Protein AF-A0A6L6C1N1-F1 (afdb_monomer_lite)

Secondary structure (DSSP, 8-state):
-HHHHHHHHHHHHHHHHHHHHHH-TTSHHHHHHHHHHHHHHHHHHHHHH-HHHHHHHHHHHHHHHHHHHHHHHHHHH--S---HHHHHHHHHHHHHHHHHS-HHHHHHHHHHHHHHHHHHHHHHHHHHHHTT-------HHHHHHHHHHHHHHHTT-

Sequence (157 aa):
MVTLLATILFVIYGLGIATYDFFAQLIRNRVLLKLFATLLFFALLNFLSNPAFRYETPFRVACFIAFAMFHIILGLISGLRIGAGDTKYAMVVSFFLSAILPVQILVPGNLVAIFNSWVIGAIMAWRRWLQLKSQTAIPMAPALFFGALTGVLYSFF

Radius of gyration: 15.65 Å; chains: 1; bounding box: 35×29×49 Å

pLDDT: mean 75.33, std 10.99, range [48.84, 90.44]

Foldseek 3Di:
DLLVVLVVLLVVLLVVLLVCLVPPVPPQPVSLVVNLVVLVVSLVVCCVPPPVSVVCVVVLVVQLVVQLVVLVVCCVPVVQPQDPSLSSLSSSLLSNLSSRADSVLSVVLNVQLVVQLVVVQVVQVVVVVVVVDPPSYRSSSNSSSVSSVVSVVVRVD

Structure (mmCIF, N/CA/C/O backbone):
data_AF-A0A6L6C1N1-F1
#
_entry.id   AF-A0A6L6C1N1-F1
#
loop_
_atom_site.group_PDB
_atom_site.id
_atom_site.type_symbol
_atom_site.label_atom_id
_atom_site.label_alt_id
_atom_site.label_comp_id
_atom_site.label_asym_id
_atom_site.label_entity_id
_atom_site.label_seq_id
_atom_site.pdbx_PDB_ins_code
_atom_site.Cartn_x
_atom_site.Cartn_y
_atom_site.Cartn_z
_atom_site.occupancy
_atom_site.B_iso_or_equiv
_atom_site.auth_seq_id
_atom_site.auth_comp_id
_atom_site.auth_asym_id
_atom_site.auth_atom_id
_atom_site.pdbx_PDB_model_num
ATOM 1 N N . MET A 1 1 ? 0.821 9.776 -16.498 1.00 62.00 1 MET A N 1
ATOM 2 C CA . MET A 1 1 ? -0.655 9.618 -16.459 1.00 62.00 1 MET A CA 1
ATOM 3 C C . MET A 1 1 ? -1.108 8.395 -15.665 1.00 62.00 1 MET A C 1
ATOM 5 O O . MET A 1 1 ? -1.909 8.575 -14.761 1.00 62.00 1 MET A O 1
ATOM 9 N N . VAL A 1 2 ? -0.603 7.186 -15.951 1.00 71.19 2 VAL A N 1
ATOM 10 C CA . VAL A 1 2 ? -1.043 5.934 -15.291 1.00 71.19 2 VAL A CA 1
ATOM 11 C C . VAL A 1 2 ? -0.891 5.981 -13.763 1.00 71.19 2 VAL A C 1
ATOM 13 O O . VAL A 1 2 ? -1.818 5.643 -13.036 1.00 71.19 2 VAL A O 1
ATOM 16 N N . THR A 1 3 ? 0.239 6.499 -13.279 1.00 69.06 3 THR A N 1
ATOM 17 C CA . THR A 1 3 ? 0.541 6.667 -11.850 1.00 69.06 3 THR A CA 1
ATOM 18 C C . THR A 1 3 ? -0.459 7.584 -11.142 1.00 69.06 3 THR A C 1
ATOM 20 O O . THR A 1 3 ? -0.988 7.236 -10.094 1.00 69.06 3 THR A O 1
ATOM 23 N N . LEU A 1 4 ? -0.777 8.733 -11.752 1.00 70.12 4 LEU A N 1
ATOM 24 C CA . LEU A 1 4 ? -1.725 9.709 -11.208 1.00 70.12 4 LEU A 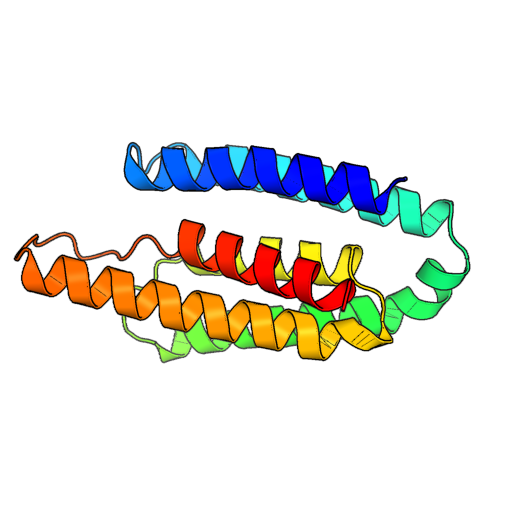CA 1
ATOM 25 C C . LEU A 1 4 ? -3.136 9.112 -11.103 1.00 70.12 4 LEU A C 1
ATOM 27 O O . LEU A 1 4 ? -3.789 9.243 -10.071 1.00 70.12 4 LEU A O 1
ATOM 31 N N . LEU A 1 5 ? -3.585 8.416 -12.152 1.00 75.25 5 LEU A N 1
ATOM 32 C CA . LEU A 1 5 ? -4.903 7.782 -12.191 1.00 75.25 5 LEU A CA 1
ATOM 33 C C . LEU A 1 5 ? -5.034 6.684 -11.122 1.00 75.25 5 LEU A C 1
ATOM 35 O O . LEU A 1 5 ? -6.043 6.619 -10.421 1.00 75.25 5 LEU A O 1
ATOM 39 N N . ALA A 1 6 ? -4.001 5.855 -10.959 1.00 69.88 6 ALA A N 1
ATOM 40 C CA . ALA A 1 6 ? -3.977 4.810 -9.945 1.00 69.88 6 ALA A CA 1
ATOM 41 C C . ALA A 1 6 ? -3.957 5.379 -8.515 1.00 69.88 6 ALA A C 1
ATOM 43 O O . ALA A 1 6 ? -4.648 4.843 -7.651 1.00 69.88 6 ALA A O 1
ATOM 44 N N . THR A 1 7 ? -3.261 6.495 -8.270 1.00 71.06 7 THR A N 1
ATOM 45 C CA . THR A 1 7 ? -3.311 7.202 -6.979 1.00 71.06 7 THR A CA 1
ATOM 46 C C . THR A 1 7 ? -4.699 7.778 -6.698 1.00 71.06 7 THR A C 1
ATOM 48 O O . THR A 1 7 ? -5.214 7.597 -5.599 1.00 71.06 7 THR A O 1
ATOM 51 N N . ILE A 1 8 ? -5.347 8.415 -7.681 1.00 77.25 8 ILE A N 1
ATOM 52 C CA . ILE A 1 8 ? -6.712 8.949 -7.524 1.00 77.25 8 ILE A CA 1
ATOM 53 C C . ILE A 1 8 ? -7.697 7.822 -7.193 1.00 77.25 8 ILE A C 1
ATOM 55 O O . ILE A 1 8 ? -8.484 7.939 -6.255 1.00 77.25 8 ILE A O 1
ATOM 59 N N . LEU A 1 9 ? -7.629 6.703 -7.919 1.00 76.69 9 LEU A N 1
ATOM 60 C CA . LEU A 1 9 ? -8.476 5.544 -7.645 1.00 76.69 9 LEU A CA 1
ATOM 61 C C . LEU A 1 9 ? -8.185 4.957 -6.263 1.00 76.69 9 LEU A C 1
ATOM 63 O O . LEU A 1 9 ? -9.122 4.679 -5.519 1.00 76.69 9 LEU A O 1
ATOM 67 N N . PHE A 1 10 ? -6.915 4.834 -5.877 1.00 76.00 10 PHE A N 1
ATOM 68 C CA . PHE A 1 10 ? -6.535 4.389 -4.540 1.00 76.00 10 PHE A CA 1
ATOM 69 C C . PHE A 1 10 ? -7.090 5.307 -3.441 1.00 76.00 10 PHE A C 1
ATOM 71 O O . PHE A 1 10 ? -7.580 4.802 -2.437 1.00 76.00 10 PHE A O 1
ATOM 78 N N . VAL A 1 11 ? -7.102 6.629 -3.642 1.00 75.81 11 VAL A N 1
ATOM 79 C CA . VAL A 1 11 ? -7.722 7.587 -2.710 1.00 75.81 11 VAL A CA 1
ATOM 80 C C . VAL A 1 11 ? -9.233 7.386 -2.628 1.00 75.81 11 VAL A C 1
ATOM 82 O O . VAL A 1 11 ? -9.768 7.297 -1.527 1.00 75.81 11 VAL A O 1
ATOM 85 N N . ILE A 1 12 ? -9.931 7.265 -3.762 1.00 77.81 12 ILE A N 1
ATOM 86 C CA . ILE A 1 12 ? -11.393 7.074 -3.791 1.00 77.81 12 ILE A CA 1
ATOM 87 C C . ILE A 1 12 ? -11.781 5.761 -3.096 1.00 77.81 12 ILE A C 1
ATOM 89 O O . ILE A 1 12 ? -12.649 5.744 -2.221 1.00 77.81 12 ILE A O 1
ATOM 93 N N . TYR A 1 13 ? -11.110 4.660 -3.444 1.00 73.00 13 TYR A N 1
ATOM 94 C CA . TYR A 1 13 ? -11.328 3.365 -2.802 1.00 73.00 13 TYR A CA 1
ATOM 95 C C . TYR A 1 13 ? -10.895 3.374 -1.337 1.00 73.00 13 TYR A C 1
ATOM 97 O O . TYR A 1 13 ? -11.566 2.759 -0.516 1.00 73.00 13 TYR A O 1
ATOM 105 N N . GLY A 1 14 ? -9.816 4.076 -0.993 1.00 66.75 14 GLY A N 1
ATOM 106 C CA . GLY A 1 14 ? -9.316 4.206 0.371 1.00 66.75 14 GLY A CA 1
ATOM 107 C C . GLY A 1 14 ? -10.261 4.983 1.278 1.00 66.75 14 GLY A C 1
ATOM 108 O O . GLY A 1 14 ? -10.540 4.532 2.383 1.00 66.75 14 GLY A O 1
ATOM 109 N N . LEU A 1 15 ? -10.840 6.083 0.791 1.00 70.75 15 LEU A N 1
ATOM 110 C CA . LEU A 1 15 ? -11.896 6.830 1.481 1.00 70.75 15 LEU A CA 1
ATOM 111 C C . LEU A 1 15 ? -13.157 5.981 1.650 1.00 70.75 15 LEU A C 1
ATOM 113 O O . LEU A 1 15 ? -13.736 5.955 2.736 1.00 70.75 15 LEU A O 1
ATOM 117 N N . GLY A 1 16 ? -13.551 5.242 0.608 1.00 67.75 16 GLY A N 1
ATOM 118 C CA . GLY A 1 16 ? -14.650 4.283 0.684 1.00 67.75 16 GLY A CA 1
ATOM 119 C C . GLY A 1 16 ? -14.391 3.226 1.757 1.00 67.75 16 GLY A C 1
ATOM 120 O O . GLY A 1 16 ? -15.182 3.066 2.677 1.00 67.75 16 GLY A O 1
ATOM 121 N N . ILE A 1 17 ? -13.248 2.544 1.702 1.00 69.19 17 ILE A N 1
ATOM 122 C CA . ILE A 1 17 ? -12.880 1.525 2.688 1.00 69.19 17 ILE A CA 1
ATOM 123 C C . ILE A 1 17 ? -12.827 2.124 4.093 1.00 69.19 17 ILE A C 1
ATOM 125 O O . ILE A 1 17 ? -13.432 1.542 4.979 1.00 69.19 17 ILE A O 1
ATOM 129 N N . ALA A 1 18 ? -12.176 3.273 4.298 1.00 63.94 18 ALA A N 1
ATOM 130 C CA . ALA A 1 18 ? -12.035 3.915 5.604 1.00 63.94 18 ALA A CA 1
ATOM 131 C C . ALA A 1 18 ? -13.379 4.352 6.208 1.00 63.94 18 ALA A C 1
ATOM 133 O O . ALA A 1 18 ? -13.590 4.194 7.410 1.00 63.94 18 ALA A O 1
ATOM 134 N N . THR A 1 19 ? -14.300 4.871 5.391 1.00 64.50 19 THR A N 1
ATOM 135 C CA . THR A 1 19 ? -15.653 5.228 5.842 1.00 64.50 19 THR A CA 1
ATOM 136 C C . THR A 1 19 ? -16.468 3.980 6.167 1.00 64.50 19 THR A C 1
ATOM 138 O O . THR A 1 19 ? -17.010 3.882 7.265 1.00 64.50 19 THR A O 1
ATOM 141 N N . TYR A 1 20 ? -16.489 2.969 5.295 1.00 66.44 20 TYR A N 1
ATOM 142 C CA . TYR A 1 20 ? -17.186 1.710 5.585 1.00 66.44 20 TYR A CA 1
ATOM 143 C C . TYR A 1 20 ? -16.596 0.971 6.792 1.00 66.44 20 TYR A C 1
ATOM 145 O O . TYR A 1 20 ? -17.347 0.354 7.545 1.00 66.44 20 TYR A O 1
ATOM 153 N N . ASP A 1 21 ? -15.288 1.086 7.027 1.00 61.69 21 ASP A N 1
ATOM 154 C CA . ASP A 1 21 ? -14.613 0.538 8.205 1.00 61.69 21 ASP A CA 1
ATOM 155 C C . ASP A 1 21 ? -15.157 1.086 9.515 1.00 61.69 21 ASP A C 1
ATOM 157 O O . ASP A 1 21 ? -15.276 0.382 10.518 1.00 61.69 21 ASP A O 1
ATOM 161 N N . PHE A 1 22 ? -15.475 2.374 9.482 1.00 55.78 22 PHE A N 1
ATOM 162 C CA . PHE A 1 22 ? -15.939 3.125 10.627 1.00 55.78 22 PHE A CA 1
ATOM 163 C C . PHE A 1 22 ? -17.418 2.846 10.939 1.00 55.78 22 PHE A C 1
ATOM 165 O O . PHE A 1 22 ? -17.814 2.955 12.099 1.00 55.78 22 PHE A O 1
ATOM 172 N N . PHE A 1 23 ? -18.220 2.456 9.935 1.00 52.44 23 PHE A N 1
ATOM 173 C CA . PHE A 1 23 ? -19.683 2.357 10.050 1.00 52.44 23 PHE A CA 1
ATOM 174 C C . PHE A 1 23 ? -20.278 0.941 9.893 1.00 52.44 23 PHE A C 1
ATOM 176 O O . PHE A 1 23 ? -21.315 0.673 10.494 1.00 52.44 23 PHE A O 1
ATOM 183 N N . ALA A 1 24 ? -19.679 0.017 9.127 1.00 50.78 24 ALA A N 1
ATOM 184 C CA . ALA A 1 24 ? -20.287 -1.288 8.825 1.00 50.78 24 ALA A CA 1
ATOM 185 C C . ALA A 1 24 ? -19.243 -2.384 8.512 1.00 50.78 24 ALA A C 1
ATOM 187 O O . ALA A 1 24 ? -18.798 -2.560 7.378 1.00 50.78 24 ALA A O 1
ATOM 188 N N . GLN A 1 25 ? -18.900 -3.192 9.521 1.00 56.38 25 GLN A N 1
ATOM 189 C CA . GLN A 1 25 ? -17.809 -4.187 9.517 1.00 56.38 25 GLN A CA 1
ATOM 190 C C . GLN A 1 25 ? -17.912 -5.333 8.470 1.00 56.38 25 GLN A C 1
ATOM 192 O O . GLN A 1 25 ? -16.988 -6.138 8.359 1.00 56.38 25 GLN A O 1
ATOM 197 N N . LEU A 1 26 ? -18.992 -5.430 7.681 1.00 51.66 26 LEU A N 1
ATOM 198 C CA . LEU A 1 26 ? -19.325 -6.604 6.848 1.00 51.66 26 LEU A CA 1
ATOM 199 C C . LEU A 1 26 ? -18.985 -6.487 5.347 1.00 51.66 26 LEU A C 1
ATOM 201 O O . LEU A 1 26 ? -18.869 -7.505 4.668 1.00 51.66 26 LEU A O 1
ATOM 205 N N . ILE A 1 27 ? -18.773 -5.282 4.803 1.00 52.06 27 ILE A N 1
ATOM 206 C CA . ILE A 1 27 ? -18.578 -5.070 3.345 1.00 52.06 27 ILE A CA 1
ATOM 207 C C . ILE A 1 27 ? -17.078 -5.083 2.936 1.00 52.06 27 ILE A C 1
ATOM 209 O O . ILE A 1 27 ? -16.733 -5.107 1.749 1.00 52.06 27 ILE A O 1
ATOM 213 N N . ARG A 1 28 ? -16.173 -5.175 3.925 1.00 61.19 28 ARG A N 1
ATOM 214 C CA . ARG A 1 28 ? -14.704 -5.024 3.832 1.00 61.19 28 ARG A CA 1
ATOM 215 C C . ARG A 1 28 ? -14.025 -5.764 2.669 1.00 61.19 28 ARG A C 1
ATOM 217 O O . ARG A 1 28 ? -13.270 -5.158 1.912 1.00 61.19 28 ARG A O 1
ATOM 224 N N . ASN A 1 29 ? -14.271 -7.066 2.512 1.00 68.31 29 ASN A N 1
ATOM 225 C CA . ASN A 1 29 ? -13.454 -7.903 1.619 1.00 68.31 29 ASN A CA 1
ATOM 226 C C . ASN A 1 29 ? -13.749 -7.674 0.129 1.00 68.31 29 ASN A C 1
ATOM 228 O O . ASN A 1 29 ? -12.840 -7.760 -0.690 1.00 68.31 29 ASN A O 1
ATOM 232 N N . ARG A 1 30 ? -15.001 -7.369 -0.242 1.00 71.50 30 ARG A N 1
ATOM 233 C CA . ARG A 1 30 ? -15.378 -7.185 -1.657 1.00 71.50 30 ARG A CA 1
ATOM 234 C C . ARG A 1 30 ? -14.794 -5.898 -2.233 1.00 71.50 30 ARG A C 1
ATOM 236 O O . ARG A 1 30 ? -14.334 -5.900 -3.370 1.00 71.50 30 ARG A O 1
ATOM 243 N N . VAL A 1 31 ? -14.798 -4.811 -1.458 1.00 75.81 31 VAL A N 1
ATOM 244 C CA . VAL A 1 31 ? -14.207 -3.529 -1.879 1.00 75.81 31 VAL A CA 1
ATOM 245 C C . VAL A 1 31 ? -12.687 -3.648 -1.958 1.00 75.81 31 VAL A C 1
ATOM 247 O O . VAL A 1 31 ? -12.094 -3.210 -2.939 1.00 75.81 31 VAL A O 1
ATOM 250 N N . LEU A 1 32 ? -12.068 -4.320 -0.982 1.00 75.19 32 LEU A N 1
ATOM 251 C CA . LEU A 1 32 ? -10.629 -4.572 -0.981 1.00 75.19 32 LEU A CA 1
ATOM 252 C C . LEU A 1 32 ? -10.184 -5.423 -2.181 1.00 75.19 32 LEU A C 1
ATOM 254 O O . LEU A 1 32 ? -9.185 -5.104 -2.819 1.00 75.19 32 LEU A O 1
ATOM 258 N N . LEU A 1 33 ? -10.952 -6.461 -2.531 1.00 78.38 33 LEU A N 1
ATOM 259 C CA . LEU A 1 33 ? -10.691 -7.290 -3.709 1.00 78.38 33 LEU A CA 1
ATOM 260 C C . LEU A 1 33 ? -10.791 -6.474 -5.009 1.00 78.38 33 LEU A C 1
ATOM 262 O O . LEU A 1 33 ? -9.932 -6.599 -5.877 1.00 78.38 33 LEU A O 1
ATOM 266 N N . LYS A 1 34 ? -11.807 -5.606 -5.132 1.00 80.81 34 LYS A N 1
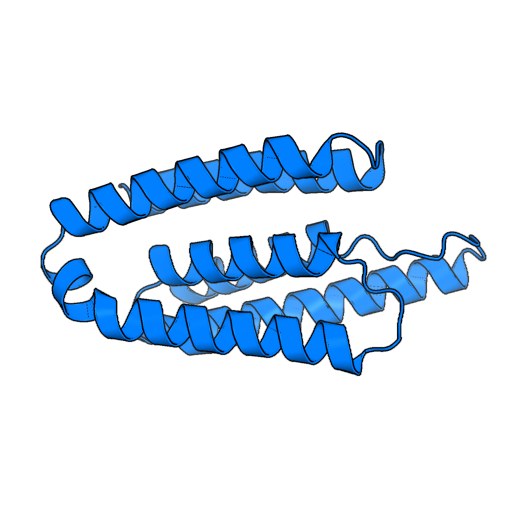ATOM 267 C CA . LYS A 1 34 ? -11.959 -4.702 -6.286 1.00 80.81 34 LYS A CA 1
ATOM 268 C C . LYS A 1 34 ? -10.797 -3.713 -6.394 1.00 80.81 34 LYS A C 1
ATOM 270 O O . LYS A 1 34 ? -10.287 -3.503 -7.494 1.00 80.81 34 LYS A O 1
ATOM 275 N N . LEU A 1 35 ? -10.356 -3.145 -5.270 1.00 81.62 35 LEU A N 1
ATOM 276 C CA . LEU A 1 35 ? -9.182 -2.275 -5.223 1.00 81.62 35 LEU A CA 1
ATOM 277 C C . LEU A 1 35 ? -7.933 -3.035 -5.683 1.00 81.62 35 LEU A C 1
ATOM 279 O O . LEU A 1 35 ? -7.261 -2.589 -6.606 1.00 81.62 35 LEU A O 1
ATOM 283 N N . PHE A 1 36 ? -7.662 -4.206 -5.107 1.00 80.81 36 PHE A N 1
ATOM 284 C CA . PHE A 1 36 ? -6.511 -5.023 -5.487 1.00 80.81 36 PHE A CA 1
ATOM 285 C C . PHE A 1 36 ? -6.521 -5.387 -6.978 1.00 80.81 36 PHE A C 1
ATOM 287 O O . PHE A 1 36 ? -5.515 -5.197 -7.655 1.00 80.81 36 PHE A O 1
ATOM 294 N N . ALA A 1 37 ? -7.661 -5.831 -7.517 1.00 81.94 37 ALA A N 1
ATOM 295 C CA . ALA A 1 37 ? -7.798 -6.151 -8.939 1.00 81.94 37 ALA A CA 1
ATOM 296 C C . ALA A 1 37 ? -7.532 -4.931 -9.840 1.00 81.94 37 ALA A C 1
ATOM 298 O O . ALA A 1 37 ? -6.847 -5.045 -10.854 1.00 81.94 37 ALA A O 1
ATOM 299 N N . THR A 1 38 ? -8.021 -3.753 -9.442 1.00 84.69 38 THR A N 1
ATOM 300 C CA . THR A 1 38 ? -7.783 -2.493 -10.164 1.00 84.69 38 THR A CA 1
ATOM 301 C C . THR A 1 38 ? -6.297 -2.132 -10.163 1.00 84.69 38 THR A C 1
ATOM 303 O O . THR A 1 38 ? -5.735 -1.791 -11.200 1.00 84.69 38 THR A O 1
ATOM 306 N N . LEU A 1 39 ? -5.631 -2.252 -9.013 1.00 84.44 39 LEU A N 1
ATOM 307 C CA . LEU A 1 39 ? -4.198 -1.989 -8.885 1.00 84.44 39 LEU A CA 1
ATOM 308 C C . LEU A 1 39 ? -3.353 -2.980 -9.682 1.00 84.44 39 LEU A C 1
ATOM 310 O O . LEU A 1 39 ? -2.386 -2.580 -10.324 1.00 84.44 39 LEU A O 1
ATOM 314 N N . LEU A 1 40 ? -3.731 -4.259 -9.670 1.00 85.75 40 LEU A N 1
ATOM 315 C CA . LEU A 1 40 ? -3.059 -5.295 -10.444 1.00 85.75 40 LEU A CA 1
ATOM 316 C C . LEU A 1 40 ? -3.156 -5.003 -11.942 1.00 85.75 40 LEU A C 1
ATOM 318 O O . LEU A 1 40 ? -2.157 -5.093 -12.649 1.00 85.75 40 LEU A O 1
ATOM 322 N N . PHE A 1 41 ? -4.331 -4.585 -12.414 1.00 86.62 41 PHE A N 1
ATOM 323 C CA . PHE A 1 41 ? -4.518 -4.157 -13.796 1.00 86.62 41 PHE A CA 1
ATOM 324 C C . PHE A 1 41 ? -3.592 -2.986 -14.164 1.00 86.62 41 PHE A C 1
ATOM 326 O O . PHE A 1 41 ? -2.932 -3.034 -15.200 1.00 86.62 41 PHE A O 1
ATOM 333 N N . PHE A 1 42 ? -3.453 -1.975 -13.299 1.00 84.31 42 PHE A N 1
ATOM 334 C CA . PHE A 1 42 ? -2.514 -0.871 -13.538 1.00 84.31 42 PHE A CA 1
ATOM 335 C C . PHE A 1 42 ? -1.046 -1.290 -13.501 1.00 84.31 42 PHE A C 1
ATOM 337 O O . PHE A 1 42 ? -0.260 -0.808 -14.315 1.00 84.31 42 PHE A O 1
ATOM 344 N N . ALA A 1 43 ? -0.670 -2.188 -12.591 1.00 84.62 43 ALA A N 1
ATOM 345 C CA . ALA A 1 43 ? 0.679 -2.735 -12.536 1.00 84.62 43 ALA A CA 1
ATOM 346 C C . ALA A 1 43 ? 1.015 -3.500 -13.826 1.00 84.62 43 ALA A C 1
ATOM 348 O O . ALA A 1 43 ? 2.093 -3.313 -14.385 1.00 84.62 43 ALA A O 1
ATOM 349 N N . LEU A 1 44 ? 0.070 -4.295 -14.342 1.00 86.75 44 LEU A N 1
ATOM 350 C CA . LEU A 1 44 ? 0.207 -4.998 -15.619 1.00 86.75 44 LEU A CA 1
ATOM 351 C C . LEU A 1 44 ? 0.290 -4.030 -16.800 1.00 86.75 44 LEU A C 1
ATOM 353 O O . LEU A 1 44 ? 1.150 -4.199 -17.660 1.00 86.75 44 LEU A O 1
ATOM 357 N N . LEU A 1 45 ? -0.548 -2.990 -16.831 1.00 86.12 45 LEU A N 1
ATOM 358 C CA . LEU A 1 45 ? -0.452 -1.951 -17.854 1.00 86.12 45 LEU A CA 1
ATOM 359 C C . LEU A 1 45 ? 0.921 -1.274 -17.831 1.00 86.12 45 LEU A C 1
ATOM 361 O O . LEU A 1 45 ? 1.549 -1.191 -18.879 1.00 86.12 45 LEU A O 1
ATOM 365 N N . ASN A 1 46 ? 1.421 -0.866 -16.659 1.00 82.50 46 ASN A N 1
ATOM 366 C CA . ASN A 1 46 ? 2.756 -0.273 -16.521 1.00 82.50 46 ASN A CA 1
ATOM 367 C C . ASN A 1 46 ? 3.864 -1.243 -16.936 1.00 82.50 46 ASN A C 1
ATOM 369 O O . ASN A 1 46 ? 4.805 -0.833 -17.610 1.00 82.50 46 ASN A O 1
ATOM 373 N N . PHE A 1 47 ? 3.743 -2.522 -16.584 1.00 85.75 47 PHE A N 1
ATOM 374 C CA . PHE A 1 47 ? 4.667 -3.552 -17.040 1.00 85.75 47 PHE A CA 1
ATOM 375 C C . PHE A 1 47 ? 4.681 -3.635 -18.569 1.00 85.75 47 PHE A C 1
ATOM 377 O O . PHE A 1 47 ? 5.741 -3.610 -19.181 1.00 85.75 47 PHE A O 1
ATOM 384 N N . LEU A 1 48 ? 3.522 -3.658 -19.223 1.00 87.12 48 LEU A N 1
ATOM 385 C CA . LEU A 1 48 ? 3.446 -3.746 -20.680 1.00 87.12 48 LEU A CA 1
ATOM 386 C C . LEU A 1 48 ? 3.883 -2.449 -21.377 1.00 87.12 48 LEU A C 1
ATOM 388 O O . LEU A 1 48 ? 4.553 -2.518 -22.405 1.00 87.12 48 LEU A O 1
ATOM 392 N N . SER A 1 49 ? 3.575 -1.273 -20.829 1.00 85.88 49 SER A N 1
ATOM 393 C CA . SER A 1 49 ? 3.811 0.013 -21.498 1.00 85.88 49 SER A CA 1
ATOM 394 C C . SER A 1 49 ? 5.150 0.677 -21.167 1.00 85.88 49 SER A C 1
ATOM 396 O O . SER A 1 49 ? 5.599 1.518 -21.939 1.00 85.88 49 SER A O 1
ATOM 398 N N . ASN A 1 50 ? 5.788 0.352 -20.036 1.00 84.56 50 ASN A N 1
ATOM 399 C CA . ASN A 1 50 ? 7.005 1.021 -19.568 1.00 84.56 50 ASN A CA 1
ATOM 400 C C . ASN A 1 50 ? 8.186 0.031 -19.442 1.00 84.56 50 ASN A C 1
ATOM 402 O O . ASN A 1 50 ? 8.197 -0.790 -18.521 1.00 84.56 50 ASN A O 1
ATOM 406 N N . PRO A 1 51 ? 9.216 0.117 -20.310 1.00 85.62 51 PRO A N 1
ATOM 407 C CA . PRO A 1 51 ? 10.380 -0.766 -20.257 1.00 85.62 51 PRO A CA 1
ATOM 408 C C . PRO A 1 51 ? 11.131 -0.677 -18.925 1.00 85.62 51 PRO A C 1
ATOM 410 O O . PRO A 1 51 ? 11.506 -1.708 -18.375 1.00 85.62 51 PRO A O 1
ATOM 413 N N . ALA A 1 52 ? 11.296 0.531 -18.370 1.00 84.00 52 ALA A N 1
ATOM 414 C CA . ALA A 1 52 ? 11.994 0.738 -17.101 1.00 84.00 52 ALA A CA 1
ATOM 415 C C . ALA A 1 52 ? 11.303 -0.013 -15.953 1.00 84.00 52 ALA A C 1
ATOM 417 O O . ALA A 1 52 ? 11.957 -0.694 -15.168 1.00 84.00 52 ALA A O 1
ATOM 418 N N . PHE A 1 53 ? 9.966 0.004 -15.927 1.00 85.06 53 PHE A N 1
ATOM 419 C CA . PHE A 1 53 ? 9.189 -0.748 -14.942 1.00 85.06 53 PHE A CA 1
ATOM 420 C C . PHE A 1 53 ? 9.423 -2.264 -15.052 1.00 85.06 53 PHE A C 1
ATOM 422 O O . PHE A 1 53 ? 9.506 -2.947 -14.030 1.00 85.06 53 PHE A O 1
ATOM 429 N N . ARG A 1 54 ? 9.582 -2.805 -16.272 1.00 86.38 54 ARG A N 1
ATOM 430 C CA . ARG A 1 54 ? 9.892 -4.235 -16.474 1.00 86.38 54 ARG A CA 1
ATOM 431 C C . ARG A 1 54 ? 11.252 -4.610 -15.900 1.00 86.38 54 ARG A C 1
ATOM 433 O O . ARG A 1 54 ? 11.340 -5.598 -15.178 1.00 86.38 54 ARG A O 1
ATOM 440 N N . TYR A 1 55 ? 12.287 -3.817 -16.177 1.00 89.38 55 TYR A N 1
ATOM 441 C CA . TYR A 1 55 ? 13.631 -4.056 -15.635 1.00 89.38 55 TYR A CA 1
ATOM 442 C C . TYR A 1 55 ? 13.653 -3.990 -14.102 1.00 89.38 55 TYR A C 1
ATOM 444 O O . TYR A 1 55 ? 14.340 -4.770 -13.450 1.00 89.38 55 TYR A O 1
ATOM 452 N N . GLU A 1 56 ? 12.843 -3.109 -13.521 1.00 90.06 56 GLU A N 1
ATOM 453 C CA . GLU A 1 56 ? 12.700 -2.927 -12.075 1.00 90.06 56 GLU A CA 1
ATOM 454 C C . GLU A 1 56 ? 11.788 -3.963 -11.390 1.00 90.06 56 GLU A C 1
ATOM 456 O O . GLU A 1 56 ? 11.743 -4.035 -10.158 1.00 90.06 56 GLU A O 1
ATOM 461 N N . THR A 1 57 ? 11.041 -4.764 -12.157 1.00 87.06 57 THR A N 1
ATOM 462 C CA . THR A 1 57 ? 10.010 -5.674 -11.629 1.00 87.06 57 THR A CA 1
ATOM 463 C C . THR A 1 57 ? 10.545 -6.662 -10.586 1.00 87.06 57 THR A C 1
ATOM 465 O O . THR A 1 57 ? 9.901 -6.787 -9.542 1.00 87.06 57 THR A O 1
ATOM 468 N N . PRO A 1 58 ? 11.711 -7.319 -10.769 1.00 90.44 58 PRO A N 1
ATOM 469 C CA . PRO A 1 58 ? 12.247 -8.234 -9.761 1.00 90.44 58 PRO A CA 1
ATOM 470 C C . PRO A 1 58 ? 12.463 -7.558 -8.401 1.00 90.44 58 PRO A C 1
ATOM 472 O O . PRO A 1 58 ? 12.076 -8.103 -7.369 1.00 90.44 58 PRO A O 1
ATOM 475 N N . PHE A 1 59 ? 13.008 -6.336 -8.398 1.00 90.00 59 PHE A N 1
ATOM 476 C CA . PHE A 1 59 ? 13.231 -5.569 -7.172 1.00 90.00 59 PHE A CA 1
ATOM 477 C C . PHE A 1 59 ? 11.909 -5.150 -6.517 1.00 90.00 59 PHE A C 1
ATOM 479 O O . PHE A 1 59 ? 11.735 -5.310 -5.310 1.00 90.00 59 PHE A O 1
ATOM 486 N N . ARG A 1 60 ? 10.939 -4.679 -7.310 1.00 90.44 60 ARG A N 1
ATOM 487 C CA . ARG A 1 60 ? 9.604 -4.292 -6.821 1.00 90.44 60 ARG A CA 1
ATOM 488 C C . ARG A 1 60 ? 8.863 -5.465 -6.175 1.00 90.44 60 ARG A C 1
ATOM 490 O O . ARG A 1 60 ? 8.255 -5.297 -5.117 1.00 90.44 60 ARG A O 1
ATOM 497 N N . VAL A 1 61 ? 8.948 -6.653 -6.779 1.00 89.44 61 VAL A N 1
ATOM 498 C CA . VAL A 1 61 ? 8.364 -7.891 -6.241 1.00 89.44 61 VAL A CA 1
ATOM 499 C C . VAL A 1 61 ? 9.066 -8.306 -4.948 1.00 89.44 61 VAL A C 1
ATOM 501 O O . VAL A 1 61 ? 8.386 -8.602 -3.968 1.00 89.44 61 VAL A O 1
ATOM 504 N N . ALA A 1 62 ? 10.402 -8.266 -4.900 1.00 88.88 62 ALA A N 1
ATOM 505 C CA . ALA A 1 62 ? 11.157 -8.564 -3.683 1.00 88.88 62 ALA A CA 1
ATOM 506 C C . ALA A 1 62 ? 10.794 -7.609 -2.532 1.00 88.88 62 ALA A C 1
ATOM 508 O O . ALA A 1 62 ? 10.535 -8.062 -1.417 1.00 88.88 62 ALA A O 1
ATOM 509 N N . CYS A 1 63 ? 10.690 -6.304 -2.807 1.00 88.56 63 CYS A N 1
ATOM 510 C CA . CYS A 1 63 ? 10.245 -5.310 -1.829 1.00 88.56 63 CYS A CA 1
ATOM 511 C C . CYS A 1 63 ? 8.831 -5.602 -1.319 1.00 88.56 63 CYS A C 1
ATOM 513 O O . CYS A 1 63 ? 8.612 -5.624 -0.109 1.00 88.56 63 CYS A O 1
ATOM 515 N N . PHE A 1 64 ? 7.882 -5.862 -2.223 1.00 89.81 64 PHE A N 1
ATOM 516 C CA . PHE A 1 64 ? 6.520 -6.238 -1.842 1.00 89.81 64 PHE A CA 1
ATOM 517 C C . PHE A 1 64 ? 6.504 -7.469 -0.927 1.00 89.81 64 PHE A C 1
ATOM 519 O O . PHE A 1 64 ? 5.869 -7.435 0.124 1.00 89.81 64 PHE A O 1
ATOM 526 N N . ILE A 1 65 ? 7.230 -8.532 -1.286 1.00 89.50 65 ILE A N 1
ATOM 527 C CA . ILE A 1 65 ? 7.296 -9.758 -0.481 1.00 89.50 65 ILE A CA 1
ATOM 528 C C . ILE A 1 65 ? 7.900 -9.467 0.895 1.00 89.50 65 ILE A C 1
ATOM 530 O O . ILE A 1 65 ? 7.350 -9.915 1.898 1.00 89.50 65 ILE A O 1
ATOM 534 N N . ALA A 1 66 ? 8.984 -8.690 0.969 1.00 89.44 66 ALA A N 1
ATOM 535 C CA . ALA A 1 66 ? 9.625 -8.341 2.234 1.00 89.44 66 ALA A CA 1
ATOM 536 C C . ALA A 1 66 ? 8.669 -7.594 3.180 1.00 89.44 66 ALA A C 1
ATOM 538 O O . ALA A 1 66 ? 8.533 -7.971 4.345 1.00 89.44 66 ALA A O 1
ATOM 539 N N . PHE A 1 67 ? 7.950 -6.583 2.683 1.00 86.50 67 PHE A N 1
ATOM 540 C CA . PHE A 1 67 ? 6.986 -5.828 3.489 1.00 86.50 67 PHE A CA 1
ATOM 541 C C . PHE A 1 67 ? 5.721 -6.634 3.818 1.00 86.50 67 PHE A C 1
ATOM 543 O O . PHE A 1 67 ? 5.206 -6.543 4.934 1.00 86.50 67 PHE A O 1
ATOM 550 N N . ALA A 1 68 ? 5.247 -7.481 2.902 1.00 85.00 68 ALA A N 1
ATOM 551 C CA . ALA A 1 68 ? 4.149 -8.404 3.174 1.00 85.00 68 ALA A CA 1
ATOM 552 C C . ALA A 1 68 ? 4.521 -9.400 4.284 1.00 85.00 68 ALA A C 1
ATOM 554 O O . ALA A 1 68 ? 3.750 -9.581 5.226 1.00 85.00 68 ALA A O 1
ATOM 555 N N . MET A 1 69 ? 5.719 -9.987 4.222 1.00 86.31 69 MET A N 1
ATOM 556 C CA . MET A 1 69 ? 6.246 -10.874 5.262 1.00 86.31 69 MET A CA 1
ATOM 557 C C . MET A 1 69 ? 6.404 -10.143 6.592 1.00 86.31 69 MET A C 1
ATOM 559 O O . MET A 1 69 ? 5.985 -10.665 7.620 1.00 86.31 69 MET A O 1
ATOM 563 N N . PHE A 1 70 ? 6.923 -8.915 6.579 1.00 85.50 70 PHE A N 1
ATOM 564 C CA . PHE A 1 70 ? 7.006 -8.074 7.770 1.00 85.50 70 PHE A CA 1
ATOM 565 C C . PHE A 1 70 ? 5.630 -7.861 8.420 1.00 85.50 70 PHE A C 1
ATOM 567 O O . PHE A 1 70 ? 5.492 -8.007 9.633 1.00 85.50 70 PHE A O 1
ATOM 574 N N . HIS A 1 71 ? 4.587 -7.588 7.632 1.00 78.56 71 HIS A N 1
ATOM 575 C CA . HIS A 1 71 ? 3.220 -7.436 8.139 1.00 78.56 71 HIS A CA 1
ATOM 576 C C . HIS A 1 7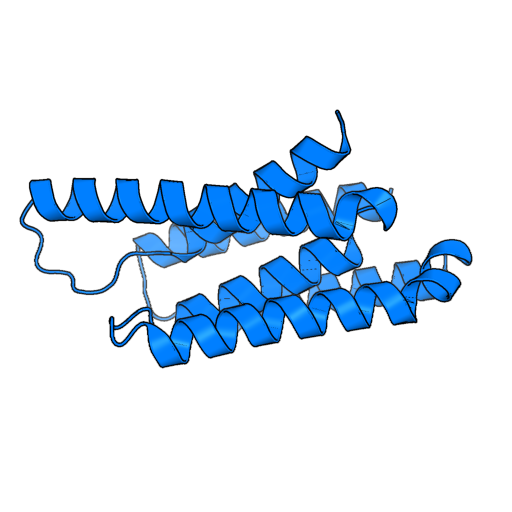1 ? 2.594 -8.739 8.638 1.00 78.56 71 HIS A C 1
ATOM 578 O O . HIS A 1 71 ? 1.861 -8.713 9.626 1.00 78.56 71 HIS A O 1
ATOM 584 N N . ILE A 1 72 ? 2.892 -9.875 8.002 1.00 78.88 72 ILE A N 1
ATOM 585 C CA . ILE A 1 72 ? 2.472 -11.194 8.492 1.00 78.88 72 ILE A CA 1
ATOM 586 C C . ILE A 1 72 ? 3.138 -11.482 9.838 1.00 78.88 72 ILE A C 1
ATOM 588 O O . ILE A 1 72 ? 2.448 -11.826 10.792 1.00 78.88 72 ILE A O 1
ATOM 592 N N . ILE A 1 73 ? 4.457 -11.298 9.935 1.00 82.06 73 ILE A N 1
ATOM 593 C CA . ILE A 1 73 ? 5.226 -11.517 11.165 1.00 82.06 73 ILE A CA 1
ATOM 594 C C . ILE A 1 73 ? 4.711 -10.607 12.279 1.00 82.06 73 ILE A C 1
ATOM 596 O O . ILE A 1 73 ? 4.459 -11.085 13.379 1.00 82.06 73 ILE A O 1
ATOM 600 N N . LEU A 1 74 ? 4.476 -9.325 11.993 1.00 75.62 74 LEU A N 1
ATOM 601 C CA . LEU A 1 74 ? 3.857 -8.405 12.946 1.00 75.62 74 LEU A CA 1
ATOM 602 C C . LEU A 1 74 ? 2.485 -8.889 13.414 1.00 75.62 74 LEU A C 1
ATOM 604 O O . LEU A 1 74 ? 2.225 -8.860 14.611 1.00 75.62 74 LEU A O 1
ATOM 608 N N . GLY A 1 75 ? 1.632 -9.355 12.498 1.00 70.75 75 GLY A N 1
ATOM 609 C CA . GLY A 1 75 ? 0.322 -9.905 12.848 1.00 70.75 75 GLY A CA 1
ATOM 610 C C . GLY A 1 75 ? 0.403 -11.175 13.702 1.00 70.75 75 GLY A C 1
ATOM 611 O O . GLY A 1 75 ? -0.439 -11.377 14.571 1.00 70.75 75 GLY A O 1
ATOM 612 N N . LEU A 1 76 ? 1.424 -12.013 13.492 1.00 73.06 76 LEU A N 1
ATOM 613 C CA . LEU A 1 76 ? 1.677 -13.212 14.300 1.00 73.06 76 LEU A CA 1
ATOM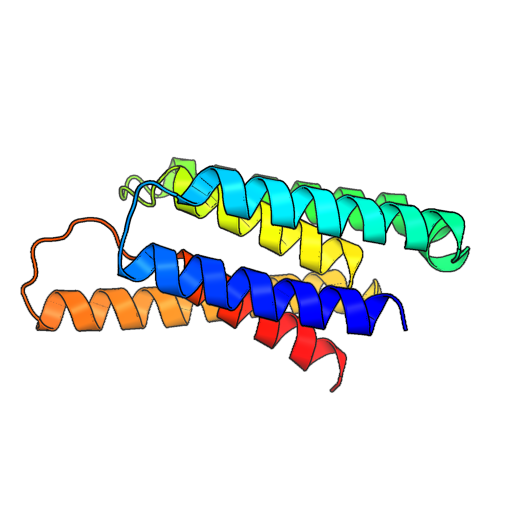 614 C C . LEU A 1 76 ? 2.225 -12.863 15.692 1.00 73.06 76 LEU A C 1
ATOM 616 O O . LEU A 1 76 ? 1.762 -13.415 16.686 1.00 73.06 76 LEU A O 1
ATOM 620 N N . ILE A 1 77 ? 3.197 -11.947 15.765 1.00 69.25 77 ILE A N 1
ATOM 621 C CA . ILE A 1 77 ? 3.849 -11.528 17.015 1.00 69.25 77 ILE A CA 1
ATOM 622 C C . ILE A 1 77 ? 2.895 -10.723 17.887 1.00 69.25 77 ILE A C 1
ATOM 624 O O . ILE A 1 77 ? 2.971 -10.817 19.111 1.00 69.25 77 ILE A O 1
ATOM 628 N N . SER A 1 78 ? 2.021 -9.909 17.286 1.00 59.06 78 SER A N 1
ATOM 629 C CA . SER A 1 78 ? 1.339 -8.873 18.047 1.00 59.06 78 SER A CA 1
ATOM 630 C C . SER A 1 78 ? 0.498 -9.426 19.186 1.00 59.06 78 SER A C 1
ATOM 632 O O . SER A 1 78 ? 0.423 -8.727 20.188 1.00 59.06 78 SER A O 1
ATOM 634 N N . GLY A 1 79 ? -0.094 -10.630 19.095 1.00 50.88 79 GLY A N 1
ATOM 635 C CA . GLY A 1 79 ? -0.945 -11.259 20.133 1.00 50.88 79 GLY A CA 1
ATOM 636 C C . GLY A 1 79 ? -2.242 -10.485 20.450 1.00 50.88 79 GLY A C 1
ATOM 637 O O . GLY A 1 79 ? -3.311 -11.056 20.656 1.00 50.88 79 GLY A O 1
ATOM 638 N N . LEU A 1 80 ? -2.158 -9.157 20.418 1.00 48.84 80 LEU A N 1
ATOM 639 C CA . LEU A 1 80 ? -3.163 -8.165 20.120 1.00 48.84 80 LEU A CA 1
ATOM 640 C C . LEU A 1 80 ? -3.967 -8.644 18.920 1.00 48.84 80 LEU A C 1
ATOM 642 O O . LEU A 1 80 ? -3.412 -8.968 17.872 1.00 48.84 80 LEU A O 1
ATOM 646 N N . ARG A 1 81 ? -5.286 -8.637 19.081 1.00 51.78 81 ARG A N 1
ATOM 647 C CA . ARG A 1 81 ? -6.294 -8.881 18.047 1.00 51.78 81 ARG A CA 1
ATOM 648 C C . ARG A 1 81 ? -6.282 -7.775 16.971 1.00 51.78 81 ARG A C 1
ATOM 650 O O . ARG A 1 81 ? -7.337 -7.250 16.628 1.00 51.78 81 ARG A O 1
ATOM 657 N N . ILE A 1 82 ? -5.103 -7.391 16.474 1.00 53.69 82 ILE A N 1
ATOM 658 C CA . ILE A 1 82 ? -4.921 -6.695 15.202 1.00 53.69 82 ILE A CA 1
ATOM 659 C C . ILE A 1 82 ? -5.485 -7.673 14.178 1.00 53.69 82 ILE A C 1
ATOM 661 O O . ILE A 1 82 ? -4.950 -8.761 13.970 1.00 53.69 82 ILE A O 1
ATOM 665 N N . GLY A 1 83 ? -6.695 -7.395 13.709 1.00 54.44 83 GLY A N 1
ATOM 666 C CA . GLY A 1 83 ? -7.533 -8.415 13.102 1.00 54.44 83 GLY A CA 1
ATOM 667 C C . GLY A 1 83 ? -6.921 -8.901 11.795 1.00 54.44 83 GLY A C 1
ATOM 668 O O . GLY A 1 83 ? -6.293 -8.134 11.074 1.00 54.44 83 GLY A O 1
ATOM 669 N N . ALA A 1 84 ? -7.215 -10.140 11.398 1.00 54.50 84 ALA A N 1
ATOM 670 C CA . ALA A 1 84 ? -6.873 -10.661 10.069 1.00 54.50 84 ALA A CA 1
ATOM 671 C C . ALA A 1 84 ? -7.387 -9.783 8.900 1.00 54.50 84 ALA A C 1
ATOM 673 O O . ALA A 1 84 ? -7.006 -9.989 7.750 1.00 54.50 84 ALA A O 1
ATOM 674 N N . GLY A 1 85 ? -8.279 -8.819 9.166 1.00 58.84 85 GLY A N 1
ATOM 675 C CA . GLY A 1 85 ? -8.647 -7.760 8.227 1.00 58.84 85 GLY A CA 1
ATOM 676 C C . GLY A 1 85 ? -7.543 -6.718 8.016 1.00 58.84 85 GLY A C 1
ATOM 677 O O . GLY A 1 85 ? -7.298 -6.339 6.877 1.00 58.84 85 GLY A O 1
ATOM 678 N N . ASP A 1 86 ? -6.836 -6.309 9.069 1.00 67.88 86 ASP A N 1
ATOM 679 C CA . ASP A 1 86 ? -5.825 -5.243 9.049 1.00 67.88 86 ASP A CA 1
ATOM 680 C C . ASP A 1 86 ? -4.573 -5.665 8.268 1.00 67.88 86 ASP A C 1
ATOM 682 O O . ASP A 1 86 ? -4.053 -4.895 7.460 1.00 67.88 86 ASP A O 1
ATOM 686 N N . THR A 1 87 ? -4.167 -6.934 8.382 1.00 72.62 87 THR A N 1
ATOM 687 C CA . THR A 1 87 ? -3.073 -7.503 7.579 1.00 72.62 87 THR A CA 1
ATOM 688 C C . THR A 1 87 ? -3.390 -7.483 6.080 1.00 72.62 87 THR A C 1
ATOM 690 O O . THR A 1 87 ? -2.515 -7.190 5.268 1.00 72.62 87 THR A O 1
ATOM 693 N N . LYS A 1 88 ? -4.650 -7.731 5.688 1.00 77.12 88 LYS A N 1
ATOM 694 C CA . LYS A 1 88 ? -5.069 -7.688 4.274 1.00 77.12 88 LYS A CA 1
ATOM 695 C C . LYS A 1 88 ? -4.996 -6.270 3.711 1.00 77.12 88 LYS A C 1
ATOM 697 O O . LYS A 1 88 ? -4.573 -6.093 2.572 1.00 77.12 88 LYS A O 1
ATOM 702 N N . TYR A 1 89 ? -5.371 -5.260 4.499 1.00 76.06 89 TYR A N 1
ATOM 703 C CA . TYR A 1 89 ? -5.212 -3.859 4.098 1.00 76.06 89 TYR A CA 1
ATOM 704 C C . TYR A 1 89 ? -3.743 -3.497 3.928 1.00 76.06 89 TYR A C 1
ATOM 706 O O . TYR A 1 89 ? -3.375 -2.918 2.911 1.00 76.06 89 TYR A O 1
ATOM 714 N N . ALA A 1 90 ? -2.903 -3.905 4.875 1.00 77.88 90 ALA A N 1
ATOM 715 C CA . ALA A 1 90 ? -1.476 -3.637 4.826 1.00 77.88 90 ALA A CA 1
ATOM 716 C C . ALA A 1 90 ? -0.813 -4.283 3.591 1.00 77.88 90 ALA A C 1
ATOM 718 O O . ALA A 1 90 ? 0.010 -3.654 2.931 1.00 77.88 90 ALA A O 1
ATOM 719 N N . MET A 1 91 ? -1.244 -5.489 3.197 1.00 82.12 91 MET A N 1
ATOM 720 C CA . MET A 1 91 ? -0.807 -6.130 1.948 1.00 82.12 91 MET A CA 1
ATOM 721 C C . MET A 1 91 ? -1.220 -5.340 0.702 1.00 82.12 91 MET A C 1
ATOM 723 O O . MET A 1 91 ? -0.394 -5.122 -0.180 1.00 82.12 91 MET A O 1
ATOM 727 N N . VAL A 1 92 ? -2.477 -4.892 0.614 1.00 84.50 92 VAL A N 1
ATOM 728 C CA . VAL A 1 92 ? -2.947 -4.113 -0.547 1.00 84.50 92 VAL A CA 1
ATOM 729 C C . VAL A 1 92 ? -2.245 -2.758 -0.630 1.00 84.50 92 VAL A C 1
ATOM 731 O O . VAL A 1 92 ? -1.894 -2.323 -1.725 1.00 84.50 92 VAL A O 1
ATOM 734 N N . VAL A 1 93 ? -1.983 -2.117 0.510 1.00 82.94 93 VAL A N 1
ATOM 735 C CA . VAL A 1 93 ? -1.196 -0.880 0.585 1.00 82.94 93 VAL A CA 1
ATOM 736 C C . VAL A 1 93 ? 0.247 -1.114 0.140 1.00 82.94 93 VAL A C 1
ATOM 738 O O . VAL A 1 93 ? 0.750 -0.371 -0.697 1.00 82.94 93 VAL A O 1
ATOM 741 N N . SER A 1 94 ? 0.907 -2.158 0.640 1.00 83.88 94 SER A N 1
ATOM 742 C CA . SER A 1 94 ? 2.279 -2.477 0.236 1.00 83.88 94 SER A CA 1
ATOM 743 C C . SER A 1 94 ? 2.364 -2.796 -1.260 1.00 83.88 94 SER A C 1
ATOM 745 O O . SER A 1 94 ? 3.259 -2.310 -1.948 1.00 83.88 94 SER A O 1
ATOM 747 N N . PHE A 1 95 ? 1.383 -3.527 -1.801 1.00 86.19 95 PHE A N 1
ATOM 748 C CA . PHE A 1 95 ? 1.284 -3.781 -3.238 1.00 86.19 95 PHE A CA 1
ATOM 749 C C . PHE A 1 95 ? 1.122 -2.483 -4.040 1.00 86.19 95 PHE A C 1
ATOM 751 O O . PHE A 1 95 ? 1.828 -2.277 -5.026 1.00 86.19 95 PHE A O 1
ATOM 758 N N . PHE A 1 96 ? 0.230 -1.591 -3.598 1.00 86.88 96 PHE A N 1
ATOM 759 C CA . PHE A 1 96 ? 0.034 -0.274 -4.204 1.00 86.88 96 PHE A CA 1
ATOM 760 C C . PHE A 1 96 ? 1.341 0.522 -4.256 1.00 86.88 96 PHE A C 1
ATOM 762 O O . PHE A 1 96 ? 1.737 0.975 -5.329 1.00 86.88 96 PHE A O 1
ATOM 769 N N . LEU A 1 97 ? 2.041 0.646 -3.126 1.00 84.88 97 LEU A N 1
ATOM 770 C CA . LEU A 1 97 ? 3.294 1.395 -3.048 1.00 84.88 97 LEU A CA 1
ATOM 771 C C . LEU A 1 97 ? 4.366 0.780 -3.956 1.00 84.88 97 LEU A C 1
ATOM 773 O O . LEU A 1 97 ? 5.011 1.506 -4.710 1.00 84.88 97 LEU A O 1
ATOM 777 N N . SER A 1 98 ? 4.486 -0.550 -3.974 1.00 86.75 98 SER A N 1
ATOM 778 C CA . SER A 1 98 ? 5.415 -1.272 -4.854 1.00 86.75 98 SER A CA 1
ATOM 779 C C . SER A 1 98 ? 5.127 -1.088 -6.351 1.00 86.75 98 SER A C 1
ATOM 781 O O . SER A 1 98 ? 6.051 -1.093 -7.171 1.00 86.75 98 SER A O 1
ATOM 783 N N . ALA A 1 99 ? 3.858 -0.904 -6.719 1.00 84.62 99 ALA A N 1
ATOM 784 C CA . ALA A 1 99 ? 3.425 -0.702 -8.099 1.00 84.62 99 ALA A CA 1
ATOM 785 C C . ALA A 1 99 ? 3.510 0.762 -8.572 1.00 84.62 99 ALA A C 1
ATOM 787 O O . ALA A 1 99 ? 3.525 1.008 -9.778 1.00 84.62 99 ALA A O 1
ATOM 788 N N . ILE A 1 100 ? 3.540 1.728 -7.649 1.00 82.50 100 ILE A N 1
ATOM 789 C CA . ILE A 1 100 ? 3.345 3.155 -7.955 1.00 82.50 100 ILE A CA 1
ATOM 790 C C . ILE A 1 100 ? 4.591 3.993 -7.705 1.00 82.50 100 ILE A C 1
ATOM 792 O O . ILE A 1 100 ? 4.890 4.879 -8.506 1.00 82.50 100 ILE A O 1
ATOM 796 N N . LEU A 1 101 ? 5.324 3.726 -6.623 1.00 83.19 101 LEU A N 1
ATOM 797 C CA . LEU A 1 101 ? 6.490 4.528 -6.270 1.00 83.19 101 LEU A CA 1
ATOM 798 C C . LEU A 1 101 ? 7.653 4.286 -7.249 1.00 83.19 101 LEU A C 1
ATOM 800 O O . LEU A 1 101 ? 7.819 3.170 -7.757 1.00 83.19 101 LEU A O 1
ATOM 804 N N . PRO A 1 102 ? 8.505 5.292 -7.504 1.00 83.56 102 PRO A N 1
ATOM 805 C CA . PRO A 1 102 ? 9.797 5.074 -8.150 1.00 83.56 102 PRO A CA 1
ATOM 806 C C . PRO A 1 102 ? 10.668 4.126 -7.312 1.00 83.56 102 PRO A C 1
ATOM 808 O O . PRO A 1 102 ? 10.624 4.177 -6.083 1.00 83.56 102 PRO A O 1
ATOM 811 N N . VAL A 1 103 ? 11.493 3.284 -7.949 1.00 85.50 103 VAL A N 1
ATOM 812 C CA . VAL A 1 103 ? 12.324 2.289 -7.233 1.00 85.50 103 VAL A CA 1
ATOM 813 C C . VAL A 1 103 ? 13.234 2.917 -6.178 1.00 85.50 103 VAL A C 1
ATOM 815 O O . VAL A 1 103 ? 13.371 2.370 -5.087 1.00 85.50 103 VAL A O 1
ATOM 818 N N . GLN A 1 104 ? 13.786 4.094 -6.470 1.00 85.62 104 GLN A N 1
ATOM 819 C CA . GLN A 1 104 ? 14.674 4.844 -5.573 1.00 85.62 104 GLN A CA 1
ATOM 820 C C . GLN A 1 104 ? 14.009 5.187 -4.230 1.00 85.62 104 GLN A C 1
ATOM 822 O O . GLN A 1 104 ? 14.676 5.262 -3.203 1.00 85.62 104 GLN A O 1
ATOM 827 N N . ILE A 1 105 ? 12.685 5.364 -4.238 1.00 85.69 105 ILE A N 1
ATOM 828 C CA . ILE A 1 105 ? 11.892 5.843 -3.100 1.00 85.69 105 ILE A CA 1
ATOM 829 C C . ILE A 1 105 ? 10.991 4.725 -2.550 1.00 85.69 105 ILE A C 1
ATOM 831 O O . ILE A 1 105 ? 10.231 4.925 -1.607 1.00 85.69 105 ILE A O 1
ATOM 835 N N . LEU A 1 106 ? 11.085 3.517 -3.112 1.00 84.75 106 LEU A N 1
ATOM 836 C CA . LEU A 1 106 ? 10.214 2.387 -2.798 1.00 84.75 106 LEU A CA 1
ATOM 837 C C . LEU A 1 106 ? 10.333 1.955 -1.334 1.00 84.75 106 LEU A C 1
ATOM 839 O O . LEU A 1 106 ? 9.330 1.788 -0.642 1.00 84.75 106 LEU A O 1
ATOM 843 N N . VAL A 1 107 ? 11.571 1.783 -0.866 1.00 86.56 107 VAL A N 1
ATOM 844 C CA . VAL A 1 107 ? 11.884 1.398 0.514 1.00 86.56 107 VAL A CA 1
ATOM 845 C C . VAL A 1 107 ? 11.545 2.526 1.494 1.00 86.56 107 VAL A C 1
ATOM 847 O O . VAL A 1 107 ? 10.736 2.276 2.390 1.00 86.56 107 VAL A O 1
ATOM 850 N N . PRO A 1 108 ? 12.075 3.761 1.347 1.00 86.56 108 PRO A N 1
ATOM 851 C CA . PRO A 1 108 ? 11.768 4.831 2.294 1.00 86.56 108 PRO A CA 1
ATOM 852 C C . PRO A 1 108 ? 10.280 5.201 2.283 1.00 86.56 108 PRO A C 1
ATOM 854 O O . PRO A 1 108 ? 9.708 5.406 3.348 1.00 86.56 108 PRO A O 1
ATOM 857 N N . GLY A 1 109 ? 9.613 5.186 1.125 1.00 83.38 109 GLY A N 1
ATOM 858 C CA . GLY A 1 109 ? 8.178 5.451 1.020 1.00 83.38 109 GLY A CA 1
ATOM 859 C C . GLY A 1 109 ? 7.317 4.412 1.746 1.00 83.38 109 GLY A C 1
ATOM 860 O O . GLY A 1 109 ? 6.381 4.786 2.452 1.00 83.38 109 GLY A O 1
ATOM 861 N N . ASN A 1 110 ? 7.656 3.118 1.651 1.00 82.81 110 ASN A N 1
ATOM 862 C CA . ASN A 1 110 ? 6.996 2.078 2.449 1.00 82.81 110 ASN A CA 1
ATOM 863 C C . ASN A 1 110 ? 7.273 2.249 3.952 1.00 82.81 110 ASN A C 1
ATOM 865 O O . ASN A 1 110 ? 6.353 2.109 4.753 1.00 82.81 110 ASN A O 1
ATOM 869 N N . LEU A 1 111 ? 8.500 2.589 4.356 1.00 83.44 111 LEU A N 1
ATOM 870 C CA . LEU A 1 111 ? 8.831 2.811 5.770 1.00 83.44 111 LEU A CA 1
ATOM 871 C C . LEU A 1 111 ? 8.080 4.010 6.361 1.00 83.44 111 LEU A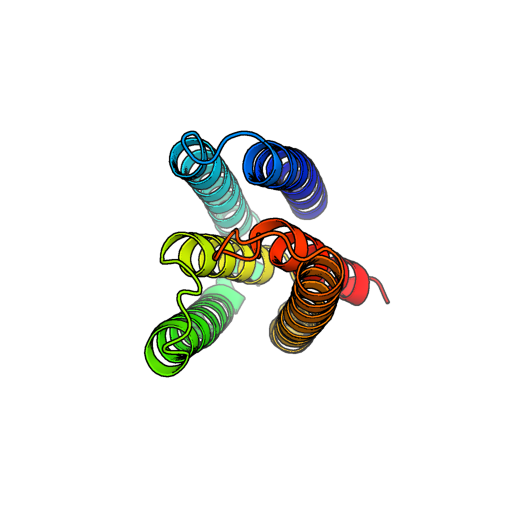 C 1
ATOM 873 O O . LEU A 1 111 ? 7.517 3.894 7.449 1.00 83.44 111 LEU A O 1
ATOM 877 N N . VAL A 1 112 ? 8.013 5.128 5.632 1.00 85.94 112 VAL A N 1
ATOM 878 C CA . VAL A 1 112 ? 7.228 6.313 6.014 1.00 85.94 112 VAL A CA 1
ATOM 879 C C . VAL A 1 112 ? 5.751 5.955 6.131 1.00 85.94 112 VAL A C 1
ATOM 881 O O . VAL A 1 112 ? 5.107 6.324 7.114 1.00 85.94 112 VAL A O 1
ATOM 884 N N . ALA A 1 113 ? 5.223 5.196 5.167 1.00 81.00 113 ALA A N 1
ATOM 885 C CA . ALA A 1 113 ? 3.840 4.753 5.205 1.00 81.00 113 ALA A CA 1
ATOM 886 C C . ALA A 1 113 ? 3.554 3.916 6.454 1.00 81.00 113 ALA A C 1
ATOM 888 O O . ALA A 1 113 ? 2.622 4.228 7.189 1.00 81.00 113 ALA A O 1
ATOM 889 N N . ILE A 1 114 ? 4.392 2.920 6.744 1.00 80.94 114 ILE A N 1
ATOM 890 C CA . ILE A 1 114 ? 4.261 2.082 7.938 1.00 80.94 114 ILE A CA 1
ATOM 891 C C . ILE A 1 114 ? 4.340 2.939 9.199 1.00 80.94 114 ILE A C 1
ATOM 893 O O . ILE A 1 114 ? 3.438 2.879 10.030 1.00 80.94 114 ILE A O 1
ATOM 897 N N . PHE A 1 115 ? 5.368 3.772 9.341 1.00 81.62 115 PHE A N 1
ATOM 898 C CA . PHE A 1 115 ? 5.546 4.600 10.529 1.00 81.62 115 PHE A CA 1
ATOM 899 C C . PHE A 1 115 ? 4.321 5.487 10.794 1.00 81.62 115 PHE A C 1
ATOM 901 O O . PHE A 1 115 ? 3.750 5.445 11.885 1.00 81.62 115 PHE A O 1
ATOM 908 N N . ASN A 1 116 ? 3.845 6.212 9.779 1.00 81.00 116 ASN A N 1
ATOM 909 C CA . ASN A 1 116 ? 2.672 7.074 9.916 1.00 81.00 116 ASN A CA 1
ATOM 910 C C . ASN A 1 116 ? 1.398 6.283 10.227 1.00 81.00 116 ASN A C 1
ATOM 912 O O . ASN A 1 116 ? 0.604 6.708 11.067 1.00 81.00 116 ASN A O 1
ATOM 916 N N . SER A 1 117 ? 1.208 5.110 9.623 1.00 76.62 117 SER A N 1
ATOM 917 C CA . SER A 1 117 ? 0.075 4.240 9.947 1.00 76.62 117 SER A CA 1
ATOM 918 C C . SER A 1 117 ? 0.082 3.772 11.395 1.00 76.62 117 SER A C 1
ATOM 920 O O . SER A 1 117 ? -0.970 3.709 12.029 1.00 76.62 117 SER A O 1
ATOM 922 N N . TRP A 1 118 ? 1.254 3.477 11.948 1.00 76.94 118 TRP A N 1
ATOM 923 C CA . TRP A 1 118 ? 1.382 3.065 13.340 1.00 76.94 118 TRP A CA 1
ATOM 924 C C . TRP A 1 118 ? 1.160 4.227 14.305 1.00 76.94 118 TRP A C 1
ATOM 926 O O . TRP A 1 118 ? 0.419 4.071 15.274 1.00 76.94 118 TRP A O 1
ATOM 936 N N . VAL A 1 119 ? 1.712 5.408 14.013 1.00 79.38 119 VAL A N 1
ATOM 937 C CA . VAL A 1 119 ? 1.489 6.622 14.814 1.00 79.38 119 VAL A CA 1
ATOM 938 C C . VAL A 1 119 ? 0.004 6.992 14.838 1.00 79.38 119 VAL A C 1
ATOM 940 O O . VAL A 1 119 ? -0.572 7.179 15.909 1.00 79.38 119 VAL A O 1
ATOM 943 N N . ILE A 1 120 ? -0.654 7.029 13.676 1.00 75.62 120 ILE A N 1
ATOM 944 C CA . ILE A 1 120 ? -2.089 7.330 13.583 1.00 75.62 120 ILE A CA 1
ATOM 945 C C . ILE A 1 120 ? -2.913 6.247 14.292 1.00 75.62 120 ILE A C 1
ATOM 947 O O . ILE A 1 120 ? -3.843 6.571 15.034 1.00 75.62 120 ILE A O 1
ATOM 951 N N . GLY A 1 121 ? -2.557 4.971 14.120 1.00 72.88 121 GLY A N 1
ATOM 952 C CA . GLY A 1 121 ? -3.188 3.856 14.825 1.00 72.88 121 GLY A CA 1
ATOM 953 C C . GLY A 1 121 ? -3.088 3.988 16.348 1.00 72.88 121 GLY A C 1
ATOM 954 O O . GLY A 1 121 ? -4.092 3.822 17.042 1.00 72.88 121 GLY A O 1
ATOM 955 N N . ALA A 1 122 ? -1.917 4.366 16.869 1.00 73.25 122 ALA A N 1
ATOM 956 C CA . ALA A 1 122 ? -1.689 4.603 18.293 1.00 73.25 122 ALA A CA 1
ATOM 957 C C . ALA A 1 122 ? -2.508 5.790 18.823 1.00 73.25 122 ALA A C 1
ATOM 959 O O . ALA A 1 122 ? -3.134 5.681 19.876 1.00 73.25 122 ALA A O 1
ATOM 960 N N . ILE A 1 123 ? -2.590 6.893 18.070 1.00 77.88 123 ILE A N 1
ATOM 961 C CA . ILE A 1 123 ? -3.427 8.054 18.420 1.00 77.88 123 ILE A CA 1
ATOM 962 C C . ILE A 1 123 ? -4.910 7.660 18.471 1.00 77.88 123 ILE A C 1
ATOM 964 O O . ILE A 1 123 ? -5.630 8.031 19.402 1.00 77.88 123 ILE A O 1
ATOM 968 N N . MET A 1 124 ? -5.386 6.884 17.492 1.00 71.94 124 MET A N 1
ATOM 969 C CA . MET A 1 124 ? -6.768 6.395 17.465 1.00 71.94 124 MET A CA 1
ATOM 970 C C . MET A 1 124 ? -7.061 5.443 18.631 1.00 71.94 124 MET A C 1
ATOM 972 O O . MET A 1 124 ? -8.136 5.530 19.231 1.00 71.94 124 MET A O 1
ATOM 976 N N . ALA A 1 125 ? -6.113 4.570 18.977 1.00 70.06 125 ALA A N 1
ATOM 977 C CA . ALA A 1 125 ? -6.202 3.682 20.131 1.00 70.06 125 ALA A CA 1
ATOM 978 C C . ALA A 1 125 ? -6.268 4.471 21.446 1.00 70.06 125 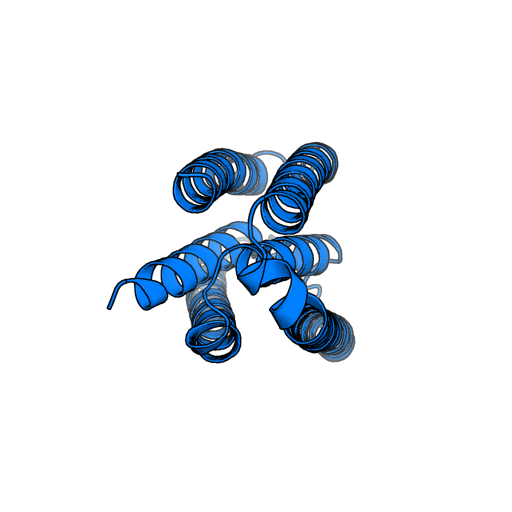ALA A C 1
ATOM 980 O O . ALA A 1 125 ? -7.170 4.245 22.252 1.00 70.06 125 ALA A O 1
ATOM 981 N N . TRP A 1 126 ? -5.379 5.454 21.618 1.00 72.88 126 TRP A N 1
ATOM 982 C CA . TRP A 1 126 ? -5.341 6.346 22.777 1.00 72.88 126 TRP A CA 1
ATOM 983 C C . TRP A 1 126 ? -6.648 7.124 22.944 1.00 72.88 126 TRP A C 1
ATOM 985 O O . TRP A 1 126 ? -7.249 7.127 24.017 1.00 72.88 126 TRP A O 1
ATOM 995 N N . ARG A 1 127 ? -7.160 7.722 21.859 1.00 70.81 127 ARG A N 1
ATOM 996 C CA . ARG A 1 127 ? -8.444 8.436 21.874 1.00 70.81 127 ARG A CA 1
ATOM 997 C C . ARG A 1 127 ? -9.602 7.523 22.277 1.00 70.81 127 ARG A C 1
ATOM 999 O O . ARG A 1 127 ? -10.488 7.955 23.008 1.00 70.81 127 ARG A O 1
ATOM 1006 N N . ARG A 1 128 ? -9.623 6.274 21.804 1.00 70.88 128 ARG A N 1
ATOM 1007 C CA . ARG A 1 128 ? -10.666 5.299 22.167 1.00 70.88 128 ARG A CA 1
ATOM 1008 C C . ARG A 1 128 ? -10.565 4.847 23.618 1.00 70.88 128 ARG A C 1
ATOM 1010 O O . ARG A 1 128 ? -11.603 4.707 24.259 1.00 70.88 128 ARG A O 1
ATOM 1017 N N . TRP A 1 129 ? -9.346 4.676 24.124 1.00 64.56 129 TRP A N 1
ATOM 1018 C CA . TRP A 1 129 ? -9.090 4.380 25.529 1.00 64.56 129 TRP A CA 1
ATOM 1019 C C . TRP A 1 129 ? -9.620 5.496 26.439 1.00 64.56 129 TRP A C 1
ATOM 1021 O O . TRP A 1 129 ? -10.394 5.217 27.351 1.00 64.56 129 TRP A O 1
ATOM 1031 N N . LEU A 1 130 ? -9.337 6.763 26.106 1.00 71.31 130 LEU A N 1
ATOM 1032 C CA . LEU A 1 130 ? -9.882 7.934 26.809 1.00 71.31 130 LEU A CA 1
ATOM 1033 C C . LEU A 1 130 ? -11.416 8.020 26.765 1.00 71.31 130 LEU A C 1
ATOM 1035 O O . LEU A 1 130 ? -12.035 8.553 27.679 1.00 71.31 130 LEU A O 1
ATOM 1039 N N . GLN A 1 131 ? -12.043 7.510 25.703 1.00 74.19 131 GLN A N 1
ATOM 1040 C CA . GLN A 1 131 ? -13.498 7.520 25.540 1.00 74.19 131 GLN A CA 1
ATOM 1041 C C . GLN A 1 131 ? -14.200 6.311 26.183 1.00 74.19 131 GLN A C 1
ATOM 1043 O O . GLN A 1 131 ? -15.413 6.183 26.015 1.00 74.19 131 GLN A O 1
ATOM 1048 N N . LEU A 1 132 ? -13.472 5.426 26.887 1.00 55.81 132 LEU A N 1
ATOM 1049 C CA . LEU A 1 132 ? -13.998 4.253 27.612 1.00 55.81 132 LEU A CA 1
ATOM 1050 C C . LEU A 1 132 ? -14.927 3.348 26.771 1.00 55.81 132 LEU A C 1
ATOM 1052 O O . LEU A 1 132 ? -15.766 2.620 27.301 1.00 55.81 132 LEU A O 1
ATOM 1056 N N . LYS A 1 133 ? -14.796 3.369 25.438 1.00 57.53 133 LYS A N 1
ATOM 1057 C CA . LYS A 1 133 ? -15.594 2.520 24.546 1.00 57.53 133 LYS A CA 1
ATOM 1058 C C . LYS A 1 133 ? -14.948 1.139 24.453 1.00 57.53 133 LYS A C 1
ATOM 1060 O O . LYS A 1 133 ? -13.845 1.005 23.937 1.00 57.53 133 LYS A O 1
ATOM 1065 N N . SER A 1 134 ? -15.671 0.104 24.881 1.00 49.44 134 SER A N 1
ATOM 1066 C CA . SER A 1 134 ? -15.227 -1.301 24.959 1.00 49.44 134 SER A CA 1
ATOM 1067 C C . SER A 1 134 ? -15.034 -2.020 23.611 1.00 49.44 134 SER A C 1
ATOM 1069 O O . SER A 1 134 ? -14.915 -3.246 23.571 1.00 49.44 134 SER A O 1
ATOM 1071 N N . GLN A 1 135 ? -14.999 -1.300 22.484 1.00 52.28 135 GLN A N 1
ATOM 1072 C CA . GLN A 1 135 ? -14.772 -1.934 21.187 1.00 52.28 135 GLN A CA 1
ATOM 1073 C C . GLN A 1 135 ? -13.299 -2.325 21.033 1.00 52.28 135 GLN A C 1
ATOM 1075 O O . GLN A 1 135 ? -12.419 -1.487 20.853 1.00 52.28 135 GLN A O 1
ATOM 1080 N N . THR A 1 136 ? -13.069 -3.635 21.069 1.00 50.41 136 THR A N 1
ATOM 1081 C CA . THR A 1 136 ? -11.769 -4.319 21.130 1.00 50.41 136 THR A CA 1
ATOM 1082 C C . THR A 1 136 ? -10.933 -4.271 19.845 1.00 50.41 136 THR A C 1
ATOM 1084 O O . THR A 1 136 ? -9.809 -4.762 19.855 1.00 50.41 136 THR A O 1
ATOM 1087 N N . ALA A 1 137 ? -11.429 -3.676 18.755 1.00 56.22 137 ALA A N 1
ATOM 1088 C CA . ALA A 1 137 ? -10.715 -3.592 17.478 1.00 56.22 137 ALA A CA 1
ATOM 1089 C C . ALA A 1 137 ? -10.502 -2.132 17.050 1.00 56.22 137 ALA A C 1
ATOM 1091 O O . ALA A 1 137 ? -11.465 -1.399 16.803 1.00 56.22 137 ALA A O 1
ATOM 1092 N N . ILE A 1 138 ? -9.240 -1.707 16.963 1.00 60.41 138 ILE A N 1
ATOM 1093 C CA . ILE A 1 138 ? -8.833 -0.403 16.420 1.00 60.41 138 ILE A CA 1
ATOM 1094 C C . ILE A 1 138 ? -9.004 -0.460 14.891 1.00 60.41 138 ILE A C 1
ATOM 1096 O O . ILE A 1 138 ? -8.474 -1.381 14.277 1.00 60.41 138 ILE A O 1
ATOM 1100 N N . PRO A 1 139 ? -9.723 0.478 14.248 1.00 62.31 139 PRO A N 1
ATOM 1101 C CA . PRO A 1 139 ? -9.826 0.534 12.796 1.00 62.31 139 PRO A CA 1
ATOM 1102 C C . PRO A 1 139 ? -8.468 0.973 12.252 1.00 62.31 139 PRO A C 1
ATOM 1104 O O . PRO A 1 139 ? -8.146 2.160 12.234 1.00 62.31 139 PRO A O 1
ATOM 1107 N N . MET A 1 140 ? -7.637 0.005 11.871 1.00 70.44 140 MET A N 1
ATOM 1108 C CA . MET A 1 140 ? -6.292 0.265 11.361 1.00 70.44 140 MET A CA 1
ATOM 1109 C C . MET A 1 140 ? -6.307 0.636 9.874 1.00 70.44 140 MET A C 1
ATOM 1111 O O . MET A 1 140 ? -5.361 1.255 9.393 1.00 70.44 140 MET A O 1
ATOM 1115 N N . ALA A 1 141 ? -7.387 0.325 9.146 1.00 67.94 141 ALA A N 1
ATOM 1116 C CA . ALA A 1 141 ? -7.494 0.606 7.717 1.00 67.94 141 ALA A CA 1
ATOM 1117 C C . ALA A 1 141 ? -7.329 2.104 7.382 1.00 67.94 141 ALA A C 1
ATOM 1119 O O . ALA A 1 141 ? -6.480 2.406 6.545 1.00 67.94 141 ALA A O 1
ATOM 1120 N N . PRO A 1 142 ? -8.015 3.066 8.042 1.00 69.38 142 PRO A N 1
ATOM 1121 C CA . PRO A 1 142 ? -7.786 4.490 7.794 1.00 69.38 142 PRO A CA 1
ATOM 1122 C C . PRO A 1 142 ? -6.325 4.889 8.011 1.00 69.38 142 PRO A C 1
ATOM 1124 O O . PRO A 1 142 ? -5.749 5.584 7.181 1.00 69.38 142 PRO A O 1
ATOM 1127 N N . ALA A 1 143 ? -5.700 4.407 9.088 1.00 70.69 143 ALA A N 1
ATOM 1128 C CA . ALA A 1 143 ? -4.305 4.703 9.394 1.00 70.69 143 ALA A CA 1
ATOM 1129 C C . ALA A 1 143 ? -3.348 4.147 8.321 1.00 70.69 143 ALA A C 1
ATOM 1131 O O . ALA A 1 143 ? -2.421 4.840 7.900 1.00 70.69 143 ALA A O 1
ATOM 1132 N N . LEU A 1 144 ? -3.610 2.936 7.819 1.00 75.62 144 LEU A N 1
ATOM 1133 C CA . LEU A 1 144 ? -2.893 2.319 6.697 1.00 75.62 144 LEU A CA 1
ATOM 1134 C C . LEU A 1 144 ? -3.038 3.128 5.398 1.00 75.62 144 LEU A C 1
ATOM 1136 O O . LEU A 1 144 ? -2.048 3.354 4.706 1.00 75.62 144 LEU A O 1
ATOM 1140 N N . PHE A 1 145 ? -4.235 3.643 5.101 1.00 76.31 145 PHE A N 1
ATOM 1141 C CA . PHE A 1 145 ? -4.464 4.513 3.941 1.00 76.31 145 PHE A CA 1
ATOM 1142 C C . PHE A 1 145 ? -3.780 5.878 4.070 1.00 76.31 145 PHE A C 1
ATOM 1144 O O . PHE A 1 145 ? -3.161 6.338 3.112 1.00 76.31 145 PHE A O 1
ATOM 1151 N N . PHE A 1 146 ? -3.845 6.518 5.241 1.00 76.75 146 PHE A N 1
ATOM 1152 C CA . PHE A 1 146 ? -3.144 7.782 5.479 1.00 76.75 146 PHE A CA 1
ATOM 1153 C C . PHE A 1 146 ? -1.627 7.609 5.401 1.00 76.75 146 PHE A C 1
ATOM 1155 O O . PHE A 1 146 ? -0.957 8.422 4.772 1.00 76.75 146 PHE A O 1
ATOM 1162 N N . GLY A 1 147 ? -1.088 6.519 5.951 1.00 78.94 147 GLY A N 1
ATOM 1163 C CA . GLY A 1 147 ? 0.321 6.172 5.785 1.00 78.94 147 GLY A CA 1
ATOM 1164 C C . GLY A 1 147 ? 0.697 6.006 4.315 1.00 78.94 147 GLY A C 1
ATOM 1165 O O . GLY A 1 147 ? 1.623 6.662 3.840 1.00 78.94 147 GLY A O 1
ATOM 1166 N N . ALA A 1 148 ? -0.067 5.222 3.551 1.00 79.88 148 ALA A N 1
ATOM 1167 C CA . ALA A 1 148 ? 0.151 5.063 2.113 1.00 79.88 148 ALA A CA 1
ATOM 1168 C C . ALA A 1 148 ? 0.183 6.411 1.375 1.00 79.88 148 ALA A C 1
ATOM 1170 O O . ALA A 1 148 ? 1.076 6.654 0.566 1.00 79.88 148 ALA A O 1
ATOM 1171 N N . LEU A 1 149 ? -0.752 7.310 1.699 1.00 81.94 149 LEU A N 1
ATOM 1172 C CA . LEU A 1 149 ? -0.798 8.659 1.138 1.00 81.94 149 LEU A CA 1
ATOM 1173 C C . LEU A 1 149 ? 0.441 9.472 1.492 1.00 81.94 149 LEU A C 1
ATOM 1175 O O . LEU A 1 149 ? 0.996 10.122 0.615 1.00 81.94 149 LEU A O 1
ATOM 1179 N N . THR A 1 150 ? 0.916 9.406 2.736 1.00 78.75 150 THR A N 1
ATOM 1180 C CA . THR A 1 150 ? 2.162 10.086 3.117 1.00 78.75 150 THR A CA 1
ATOM 1181 C C . THR A 1 150 ? 3.380 9.526 2.385 1.00 78.75 150 THR A C 1
ATOM 1183 O O . THR A 1 150 ? 4.226 10.306 1.964 1.00 78.75 150 THR A O 1
ATOM 1186 N N . GLY A 1 151 ? 3.449 8.210 2.156 1.00 76.44 151 GLY A N 1
ATOM 1187 C CA . GLY A 1 151 ? 4.515 7.591 1.361 1.00 76.44 151 GLY A CA 1
ATOM 1188 C C . GLY A 1 151 ? 4.482 8.023 -0.108 1.00 76.44 151 GLY A C 1
ATOM 1189 O O . GLY A 1 151 ? 5.527 8.270 -0.704 1.00 76.44 151 GLY A O 1
ATOM 1190 N N . VAL A 1 152 ? 3.285 8.187 -0.683 1.00 81.56 152 VAL A N 1
ATOM 1191 C CA . VAL A 1 152 ? 3.116 8.752 -2.031 1.00 81.56 152 VAL A CA 1
ATOM 1192 C C . VAL A 1 152 ? 3.492 10.230 -2.063 1.00 81.56 152 VAL A C 1
ATOM 1194 O O . VAL A 1 152 ? 4.215 10.643 -2.962 1.00 81.56 152 VAL A O 1
ATOM 1197 N N . LEU A 1 153 ? 3.066 11.027 -1.081 1.00 80.56 153 LEU A N 1
ATOM 1198 C CA . LEU A 1 153 ? 3.425 12.444 -0.991 1.00 80.56 153 LEU A CA 1
ATOM 1199 C C . LEU A 1 153 ? 4.936 12.638 -0.855 1.00 80.56 153 LEU A C 1
ATOM 1201 O O . LEU A 1 153 ? 5.489 13.491 -1.536 1.00 80.56 153 LEU A O 1
ATOM 1205 N N . TYR A 1 154 ? 5.603 11.803 -0.057 1.00 75.19 154 TYR A N 1
ATOM 1206 C CA . TYR A 1 154 ? 7.058 11.806 0.086 1.00 75.19 154 TYR A CA 1
ATOM 1207 C C . TYR A 1 154 ? 7.787 11.599 -1.248 1.00 75.19 154 TYR A C 1
ATOM 1209 O O . TYR A 1 154 ? 8.870 12.124 -1.429 1.00 75.19 154 TYR A O 1
ATOM 1217 N N . SER A 1 155 ? 7.189 10.897 -2.215 1.00 70.56 155 SER A N 1
ATOM 1218 C CA . SER A 1 155 ? 7.809 10.713 -3.534 1.00 70.56 155 SER A CA 1
ATOM 1219 C C . SER A 1 155 ? 7.822 11.958 -4.431 1.00 70.56 155 SER A C 1
ATOM 1221 O O . SER A 1 155 ? 8.429 11.916 -5.499 1.00 70.56 155 SER A O 1
ATOM 1223 N N . PHE A 1 156 ? 7.153 13.043 -4.021 1.00 72.19 156 PHE A N 1
ATOM 1224 C CA . PHE A 1 156 ? 7.124 14.322 -4.738 1.00 72.19 156 PHE A CA 1
ATOM 1225 C C . PHE A 1 156 ? 8.066 15.388 -4.156 1.00 72.19 156 PHE A C 1
ATOM 1227 O O . PHE A 1 156 ? 8.178 16.457 -4.757 1.00 72.19 156 PHE A O 1
ATOM 1234 N N . PHE A 1 157 ? 8.700 15.123 -3.010 1.00 64.38 157 PHE A N 1
ATOM 1235 C CA . PHE A 1 157 ? 9.651 16.018 -2.341 1.00 64.38 157 PHE A CA 1
ATOM 1236 C C . PHE A 1 157 ? 11.054 15.412 -2.373 1.00 64.38 157 PHE A C 1
ATOM 1238 O O . PHE A 1 157 ? 12.015 16.203 -2.474 1.00 64.38 157 PHE A O 1
#